Protein AF-A0A1A8H6Q8-F1 (afdb_monomer_lite)

Radius of gyration: 15.06 Å; chains: 1; bounding box: 28×43×33 Å

Sequence (73 aa):
GSAVFNPLSSTHEFLQACSLCYPREGPGIYSYVHKPDLVHSCKQDILLCRRKAGSPSEWTRVRPIPTNSSFRG

Foldseek 3Di:
DPPPDDPCPVWKDKFQFDCVQWPCPDPDNFFTDGDPPDDDDTPSPWIWMATPDDPPRTTGTDDPDDPDPPPPD

Organism: NCBI:txid1143690

Structure (mmCIF, N/CA/C/O backbone):
data_AF-A0A1A8H6Q8-F1
#
_entry.id   AF-A0A1A8H6Q8-F1
#
loop_
_atom_site.group_PDB
_atom_site.id
_atom_site.type_symbol
_atom_site.label_atom_id
_atom_site.label_alt_id
_atom_site.label_comp_id
_atom_site.label_asym_id
_atom_site.label_entity_id
_atom_site.label_seq_id
_atom_site.pdbx_PDB_ins_code
_atom_site.Cartn_x
_atom_site.Cartn_y
_atom_site.Cartn_z
_atom_site.occupancy
_atom_site.B_iso_or_equiv
_atom_site.auth_seq_id
_atom_site.auth_comp_id
_atom_site.auth_asym_id
_atom_site.auth_atom_id
_atom_site.pdbx_PDB_model_num
ATOM 1 N N . GLY A 1 1 ? 12.880 -21.638 18.443 1.00 46.66 1 GLY A N 1
ATOM 2 C CA . GLY A 1 1 ? 11.756 -21.005 17.734 1.00 46.66 1 GLY A CA 1
ATOM 3 C C . GLY A 1 1 ? 12.305 -20.319 16.510 1.00 46.66 1 GLY A C 1
ATOM 4 O O . GLY A 1 1 ? 13.144 -19.445 16.668 1.00 46.66 1 GLY A O 1
ATOM 5 N N . SER A 1 2 ? 11.927 -20.755 15.311 1.00 55.53 2 SER A N 1
ATOM 6 C CA . SER A 1 2 ? 12.365 -20.092 14.081 1.00 55.53 2 SER A CA 1
ATOM 7 C C . SER A 1 2 ? 11.721 -18.712 14.024 1.00 55.53 2 SER A C 1
ATOM 9 O O . SER A 1 2 ? 10.496 -18.606 14.043 1.00 55.53 2 SER A O 1
ATOM 11 N N . ALA A 1 3 ? 12.536 -17.658 14.018 1.00 60.88 3 ALA A N 1
ATOM 12 C CA . ALA A 1 3 ? 12.048 -16.303 13.826 1.00 60.88 3 ALA A CA 1
ATOM 13 C C . ALA A 1 3 ? 11.305 -16.244 12.485 1.00 60.88 3 ALA A C 1
ATOM 15 O O . ALA A 1 3 ? 11.871 -16.573 11.441 1.00 60.88 3 ALA A O 1
ATOM 16 N N . VAL A 1 4 ? 10.027 -15.869 12.519 1.00 68.44 4 VAL A N 1
ATOM 17 C CA . VAL A 1 4 ? 9.234 -15.654 11.308 1.00 68.44 4 VAL A CA 1
ATOM 18 C C . VAL A 1 4 ? 9.764 -14.380 10.662 1.00 68.44 4 VAL A C 1
ATOM 20 O O . VAL A 1 4 ? 9.407 -13.271 11.051 1.00 68.44 4 VAL A O 1
ATOM 23 N N . PHE A 1 5 ? 10.693 -14.538 9.726 1.00 79.19 5 PHE A N 1
ATOM 24 C CA . PHE A 1 5 ? 11.272 -13.424 8.994 1.00 79.19 5 PHE A CA 1
ATOM 25 C C . PHE A 1 5 ? 10.472 -13.199 7.717 1.00 79.19 5 PHE A C 1
ATOM 27 O O . PHE A 1 5 ? 10.203 -14.140 6.970 1.00 79.19 5 PHE A O 1
ATOM 34 N N . ASN A 1 6 ? 10.085 -11.952 7.453 1.00 82.75 6 ASN A N 1
ATOM 35 C CA . ASN A 1 6 ? 9.471 -11.611 6.177 1.00 82.75 6 ASN A CA 1
ATOM 36 C C . ASN A 1 6 ? 10.520 -11.824 5.067 1.00 82.75 6 ASN A C 1
ATOM 38 O O . ASN A 1 6 ? 11.538 -11.123 5.079 1.00 82.75 6 ASN A O 1
ATOM 42 N N . PRO A 1 7 ? 10.289 -12.735 4.102 1.00 87.06 7 PRO A N 1
ATOM 43 C CA . PRO A 1 7 ? 11.261 -13.044 3.052 1.00 87.06 7 PRO A CA 1
ATOM 44 C C . PRO A 1 7 ? 11.572 -11.840 2.151 1.00 87.06 7 PRO A C 1
ATOM 46 O O . PRO A 1 7 ? 12.607 -11.810 1.493 1.00 87.06 7 PRO A O 1
ATOM 49 N N . LEU A 1 8 ? 10.702 -10.827 2.137 1.00 88.81 8 LEU A N 1
ATOM 50 C CA . LEU A 1 8 ? 10.860 -9.618 1.333 1.00 88.81 8 LEU A CA 1
ATOM 51 C C . LEU A 1 8 ? 11.504 -8.454 2.095 1.00 88.81 8 LEU A C 1
ATOM 53 O O . LEU A 1 8 ? 11.702 -7.392 1.512 1.00 88.81 8 LEU A O 1
ATOM 57 N N . SER A 1 9 ? 11.863 -8.617 3.368 1.00 87.62 9 SER A N 1
ATOM 58 C CA . SER A 1 9 ? 12.388 -7.521 4.200 1.00 87.62 9 SER A CA 1
ATOM 59 C C . SER A 1 9 ? 13.718 -6.929 3.704 1.00 87.62 9 SER A C 1
ATOM 61 O O . SER A 1 9 ? 14.024 -5.773 4.004 1.00 87.62 9 SER A O 1
ATOM 63 N N . SER A 1 10 ? 14.512 -7.679 2.934 1.00 88.69 10 SER A N 1
ATOM 64 C CA . SER A 1 10 ? 15.771 -7.203 2.345 1.00 88.69 10 SER A CA 1
ATOM 65 C C . SER A 1 10 ? 15.555 -6.274 1.149 1.00 88.69 10 SER A C 1
ATOM 67 O O . SER A 1 10 ? 16.371 -5.392 0.898 1.00 88.69 10 SER A O 1
ATOM 69 N N . THR A 1 11 ? 14.443 -6.437 0.429 1.00 91.25 11 THR A N 1
ATOM 70 C CA . THR A 1 11 ? 14.180 -5.758 -0.851 1.00 91.25 11 THR A CA 1
ATOM 71 C C . THR A 1 11 ? 13.0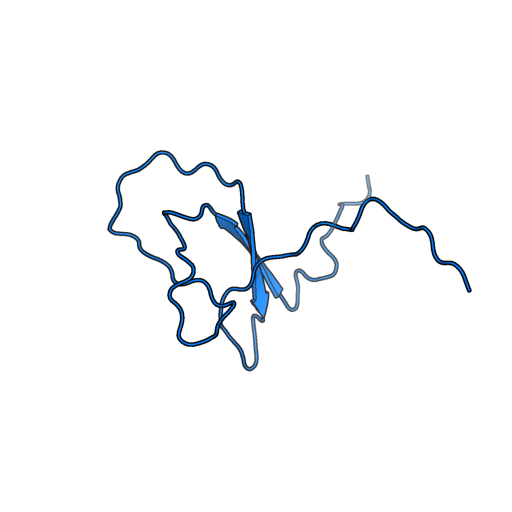31 -4.756 -0.777 1.00 91.25 11 THR A C 1
ATOM 73 O O . THR A 1 11 ? 13.019 -3.779 -1.530 1.00 91.25 11 THR A O 1
ATOM 76 N N . HIS A 1 12 ? 12.085 -4.970 0.136 1.00 91.44 12 HIS A N 1
ATOM 77 C CA . HIS A 1 12 ? 10.859 -4.198 0.262 1.00 91.44 12 HIS A CA 1
ATOM 78 C C . HIS A 1 12 ? 10.704 -3.615 1.664 1.00 91.44 12 HIS A C 1
ATOM 80 O O . HIS A 1 12 ? 11.161 -4.168 2.667 1.00 91.44 12 HIS A O 1
ATOM 86 N N . GLU A 1 13 ? 10.014 -2.486 1.710 1.00 92.56 13 GLU A N 1
ATOM 87 C CA . GLU A 1 13 ? 9.484 -1.888 2.925 1.00 92.56 13 GLU A CA 1
ATOM 88 C C . GLU A 1 13 ? 7.982 -2.101 2.957 1.00 92.56 13 GLU A C 1
ATOM 90 O O . GLU A 1 13 ? 7.306 -1.981 1.935 1.00 92.56 13 GLU A O 1
ATOM 95 N N . PHE A 1 14 ? 7.478 -2.405 4.147 1.00 91.88 14 PHE A N 1
ATOM 96 C CA . PHE A 1 14 ? 6.060 -2.565 4.412 1.00 91.88 14 PHE A CA 1
ATOM 97 C C . PHE A 1 14 ? 5.646 -1.551 5.467 1.00 91.88 14 PHE A C 1
ATOM 99 O O . PHE A 1 14 ? 6.370 -1.340 6.440 1.00 91.88 14 PHE A O 1
ATOM 106 N N . LEU A 1 15 ? 4.484 -0.940 5.269 1.00 91.75 15 LEU A N 1
ATOM 107 C CA . LEU A 1 15 ? 3.931 0.052 6.178 1.00 91.75 15 LEU A CA 1
ATOM 108 C C . LEU A 1 15 ? 2.433 -0.187 6.339 1.00 91.75 15 LEU A C 1
ATOM 110 O O . LEU A 1 15 ? 1.701 -0.232 5.352 1.00 91.75 15 LEU A O 1
ATOM 114 N N . GLN A 1 16 ? 1.972 -0.317 7.581 1.00 92.62 16 GLN A N 1
ATOM 115 C CA . GLN A 1 16 ? 0.544 -0.264 7.875 1.00 92.62 16 GLN A CA 1
ATOM 116 C C . GLN A 1 16 ? 0.103 1.193 7.997 1.00 92.62 16 GLN A C 1
ATOM 118 O O . GLN A 1 16 ? 0.671 1.966 8.767 1.00 92.62 16 GLN A O 1
ATOM 123 N N . ALA A 1 17 ? -0.918 1.552 7.234 1.00 92.31 17 ALA A N 1
ATOM 124 C CA . ALA A 1 17 ? -1.441 2.900 7.107 1.00 92.31 17 ALA A CA 1
ATOM 125 C C . ALA A 1 17 ? -2.966 2.867 6.952 1.00 92.31 17 ALA A C 1
ATOM 127 O O . ALA A 1 17 ? -3.583 1.806 6.954 1.00 92.31 17 ALA A O 1
ATOM 128 N N . CYS A 1 18 ? -3.578 4.035 6.800 1.00 91.19 18 CYS A N 1
ATOM 129 C CA . CYS A 1 18 ? -4.972 4.165 6.396 1.00 91.19 18 CYS A CA 1
ATOM 130 C C . CYS A 1 18 ? -5.091 5.131 5.211 1.00 91.19 18 CYS A C 1
ATOM 132 O O . CYS A 1 18 ? -4.130 5.820 4.859 1.00 91.19 18 CYS A O 1
ATOM 134 N N . SER A 1 19 ? -6.282 5.216 4.617 1.00 88.19 19 SER A N 1
ATOM 135 C CA . SER A 1 19 ? -6.550 6.096 3.471 1.00 88.19 19 SER A CA 1
ATOM 136 C C . SER A 1 19 ? -6.445 7.591 3.789 1.00 88.19 19 SER A C 1
ATOM 138 O O . SER A 1 19 ? -6.410 8.399 2.868 1.00 88.19 19 SER A O 1
ATOM 140 N N . LEU A 1 20 ? -6.427 7.962 5.074 1.00 88.38 20 LEU A N 1
ATOM 141 C CA . LEU A 1 20 ? -6.252 9.344 5.522 1.00 88.38 20 LEU A CA 1
ATOM 142 C C . LEU A 1 20 ? -4.768 9.728 5.606 1.00 88.38 20 LEU A C 1
ATOM 144 O O . LEU A 1 20 ? -4.389 10.767 5.077 1.00 88.38 20 LEU A O 1
ATOM 148 N N . CYS A 1 21 ? -3.921 8.877 6.204 1.00 89.25 21 CYS A N 1
ATOM 149 C CA . CYS A 1 21 ? -2.462 9.060 6.191 1.00 89.25 21 CYS A CA 1
ATOM 150 C C . CYS A 1 21 ? -1.888 8.984 4.772 1.00 89.25 21 CYS A C 1
ATOM 152 O O . CYS A 1 21 ? -0.926 9.672 4.447 1.00 89.25 21 CYS A O 1
ATOM 154 N N . TYR A 1 22 ? -2.431 8.072 3.966 1.00 90.81 22 TYR A N 1
ATOM 155 C CA . TYR A 1 22 ? -1.969 7.782 2.620 1.00 90.81 22 TYR A CA 1
ATOM 156 C C . TYR A 1 22 ? -3.178 7.748 1.679 1.00 90.81 22 TYR A C 1
ATOM 158 O O . TYR A 1 22 ? -3.752 6.682 1.443 1.00 90.81 22 TYR A O 1
ATOM 166 N N . PRO A 1 23 ? -3.630 8.898 1.164 1.00 87.62 23 PRO A N 1
ATOM 167 C CA . PRO A 1 23 ? -4.639 8.924 0.117 1.00 87.62 23 PRO A CA 1
ATOM 168 C C . PRO A 1 23 ? -4.087 8.411 -1.219 1.00 87.62 23 PRO A C 1
ATOM 170 O O . PRO A 1 23 ? -2.893 8.499 -1.521 1.00 87.62 23 PRO A O 1
ATOM 173 N N . ARG A 1 24 ? -4.998 7.894 -2.048 1.00 85.56 24 ARG A N 1
ATOM 174 C CA . ARG A 1 24 ? -4.729 7.418 -3.412 1.00 85.56 24 ARG A CA 1
ATOM 175 C C . ARG A 1 24 ? -4.768 8.589 -4.401 1.00 85.56 24 ARG A C 1
ATOM 177 O O . ARG A 1 24 ? -5.621 8.645 -5.278 1.00 85.56 24 ARG A O 1
ATOM 184 N N . GLU A 1 25 ? -3.880 9.550 -4.186 1.00 78.50 25 GLU A N 1
ATOM 185 C CA . GLU A 1 25 ? -3.766 10.789 -4.970 1.00 78.50 25 GLU A CA 1
ATOM 186 C C . GLU A 1 25 ? -2.416 10.898 -5.696 1.00 78.50 25 GLU A C 1
ATOM 188 O O . GLU A 1 25 ? -2.036 11.969 -6.163 1.00 78.50 25 GLU A O 1
ATOM 193 N N . GLY A 1 26 ? -1.649 9.807 -5.761 1.00 67.88 26 GLY A N 1
ATOM 194 C CA . GLY A 1 26 ? -0.376 9.814 -6.467 1.00 67.88 26 GLY A CA 1
ATOM 195 C C . GLY A 1 26 ? -0.531 9.952 -7.990 1.00 67.88 26 GLY A C 1
ATOM 196 O O . GLY A 1 26 ? -1.618 9.749 -8.534 1.00 67.88 26 GLY A O 1
ATOM 197 N N . PRO A 1 27 ? 0.563 10.284 -8.701 1.00 65.12 27 PRO A N 1
ATOM 198 C CA . PRO A 1 27 ? 0.559 10.427 -10.159 1.00 65.12 27 PRO A CA 1
ATOM 199 C C . PRO A 1 27 ? 0.218 9.114 -10.886 1.00 65.12 27 PRO A C 1
ATOM 201 O O . PRO A 1 27 ? -0.264 9.138 -12.018 1.00 65.12 27 PRO A O 1
ATOM 204 N N . GLY A 1 28 ? 0.439 7.964 -10.241 1.00 67.69 28 GLY A N 1
ATOM 205 C CA . GLY A 1 28 ? -0.020 6.663 -10.707 1.00 67.69 28 GLY A CA 1
ATOM 206 C C . GLY A 1 28 ? -1.414 6.336 -10.173 1.00 67.69 28 GLY A C 1
ATOM 207 O O . GLY A 1 28 ? -1.706 6.525 -8.997 1.00 67.69 28 GLY A O 1
ATOM 208 N N . ILE A 1 29 ? -2.258 5.716 -11.006 1.00 68.38 29 ILE A N 1
ATOM 209 C CA . ILE A 1 29 ? -3.633 5.297 -10.655 1.00 68.38 29 ILE A CA 1
ATOM 210 C C . ILE A 1 29 ? -3.678 4.457 -9.362 1.00 68.38 29 ILE A C 1
ATOM 212 O O . ILE A 1 29 ? -4.727 4.351 -8.735 1.00 68.38 29 ILE A O 1
ATOM 216 N N . TYR A 1 30 ? -2.571 3.846 -8.935 1.00 72.88 30 TYR A N 1
ATOM 217 C CA . TYR A 1 30 ? -2.478 2.998 -7.743 1.00 72.88 30 TYR A CA 1
ATOM 218 C C . TYR A 1 30 ? -1.464 3.479 -6.695 1.00 72.88 30 TYR A C 1
ATOM 220 O O . TYR A 1 30 ? -1.207 2.724 -5.754 1.00 72.88 30 TYR A O 1
ATOM 228 N N . SER A 1 31 ? -0.890 4.680 -6.834 1.00 81.94 31 SER A N 1
ATOM 229 C CA . SER A 1 31 ? 0.104 5.165 -5.876 1.00 81.94 31 SER A CA 1
ATOM 230 C C . SER A 1 31 ? -0.507 5.930 -4.702 1.00 81.94 31 SER A C 1
ATOM 232 O O . SER A 1 31 ? -1.512 6.638 -4.810 1.00 81.94 31 SER A O 1
ATOM 234 N N . TYR A 1 32 ? 0.104 5.708 -3.542 1.00 86.94 32 TYR A N 1
ATOM 235 C CA . TYR A 1 32 ? -0.288 6.244 -2.247 1.00 86.94 32 TYR A CA 1
ATOM 236 C C . TYR A 1 32 ? 0.740 7.290 -1.799 1.00 86.94 32 TYR A C 1
ATOM 238 O O . TYR A 1 32 ? 1.942 7.013 -1.785 1.00 86.94 32 TYR A O 1
ATOM 246 N N . VAL A 1 33 ? 0.284 8.486 -1.419 1.00 86.94 33 VAL A N 1
ATOM 247 C CA . VAL A 1 33 ? 1.160 9.608 -1.027 1.00 86.94 33 VAL A CA 1
ATOM 248 C C . VAL A 1 33 ? 0.946 9.935 0.440 1.00 86.94 33 VAL A C 1
ATOM 250 O O . VAL A 1 33 ? -0.191 10.046 0.877 1.00 86.94 33 VAL A O 1
ATOM 253 N N . HIS A 1 34 ? 2.025 10.094 1.204 1.00 87.81 34 HIS A N 1
ATOM 254 C CA . HIS A 1 34 ? 1.930 10.424 2.624 1.00 87.81 34 HIS A CA 1
ATOM 255 C C . HIS A 1 34 ? 1.440 11.864 2.827 1.00 87.81 34 HIS A C 1
ATOM 257 O O . HIS A 1 34 ? 2.066 12.797 2.323 1.00 87.81 34 HIS A O 1
ATOM 263 N N . LYS A 1 35 ? 0.369 12.045 3.606 1.00 85.31 35 LYS A N 1
ATOM 264 C CA . LYS A 1 35 ? -0.123 13.347 4.071 1.00 85.31 35 LYS A CA 1
ATOM 265 C C . LYS A 1 35 ? -0.044 13.421 5.601 1.00 85.31 35 LYS A C 1
ATOM 267 O O . LYS A 1 35 ? -0.937 12.907 6.277 1.00 85.31 35 LYS A O 1
ATOM 272 N N . PRO A 1 36 ? 1.014 14.034 6.156 1.00 77.25 36 PRO A N 1
ATOM 273 C CA . PRO A 1 36 ? 1.201 14.125 7.603 1.00 77.25 36 PRO A CA 1
ATOM 274 C C . PRO A 1 36 ? 0.273 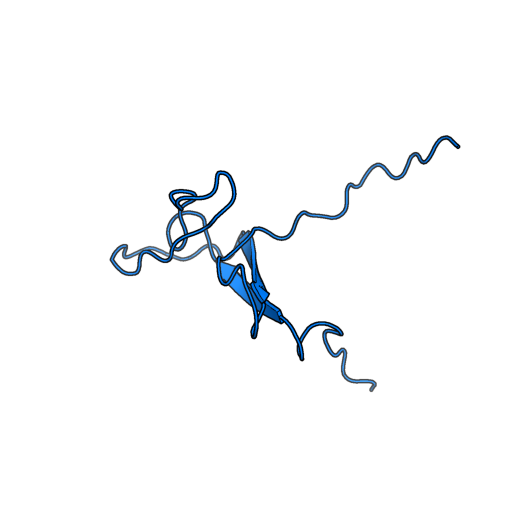15.150 8.272 1.00 77.25 36 PRO A C 1
ATOM 276 O O . PRO A 1 36 ? 0.072 15.082 9.479 1.00 77.25 36 PRO A O 1
ATOM 279 N N . ASP A 1 37 ? -0.322 16.067 7.505 1.00 76.12 37 ASP A N 1
ATOM 280 C CA . ASP A 1 37 ? -1.045 17.236 8.031 1.00 76.12 37 ASP A CA 1
ATOM 281 C C . ASP A 1 37 ? -2.429 16.916 8.627 1.00 76.12 37 ASP A C 1
ATOM 283 O O . ASP A 1 37 ? -3.163 17.818 9.030 1.00 76.12 37 ASP A O 1
ATOM 287 N N . LEU A 1 38 ? -2.813 15.636 8.691 1.00 78.19 38 LEU A N 1
ATOM 288 C CA . LEU A 1 38 ? -4.122 15.216 9.177 1.00 78.19 38 LEU A CA 1
ATOM 289 C C . LEU A 1 38 ? -4.031 14.577 10.567 1.00 78.19 38 LEU A C 1
ATOM 291 O O . LEU A 1 38 ? -3.625 13.421 10.710 1.00 78.19 38 LEU A O 1
ATOM 295 N N . VAL A 1 39 ? -4.497 15.289 11.593 1.00 82.94 39 VAL A N 1
ATOM 296 C CA . VAL A 1 39 ? -4.651 14.727 12.943 1.00 82.94 39 VAL A CA 1
ATOM 297 C C . VAL A 1 39 ? -5.840 13.769 12.953 1.00 82.94 39 VAL A C 1
ATOM 299 O O . VAL A 1 39 ? -6.994 14.185 12.874 1.00 82.94 39 VAL A O 1
ATOM 302 N N . HIS A 1 40 ? -5.565 12.470 13.041 1.00 84.25 40 HIS A N 1
ATOM 303 C CA . HIS A 1 40 ? -6.593 11.438 13.136 1.00 84.25 40 HIS A CA 1
ATOM 304 C C . HIS A 1 40 ? -6.077 10.207 13.885 1.00 84.25 40 HIS A C 1
ATOM 306 O O . HI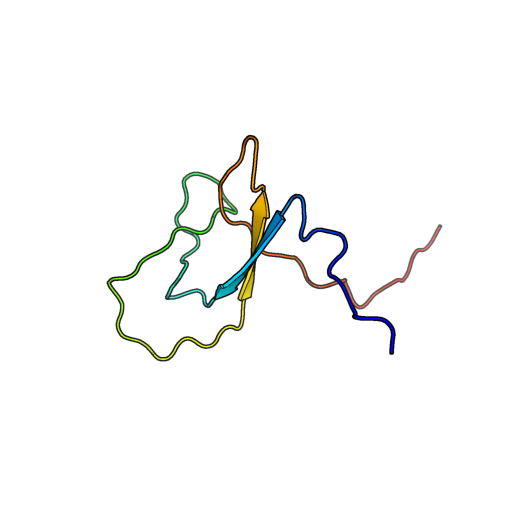S A 1 40 ? -4.874 9.991 14.027 1.00 84.25 40 HIS A O 1
ATOM 312 N N . SER A 1 41 ? -7.003 9.360 14.333 1.00 87.62 41 SER A N 1
ATOM 313 C CA . SER A 1 41 ? -6.666 8.023 14.819 1.00 87.62 41 SER A CA 1
ATOM 314 C C . SER A 1 41 ? -6.420 7.104 13.617 1.00 87.62 41 SER A C 1
ATOM 316 O O . SER A 1 41 ? -7.354 6.778 12.877 1.00 87.62 41 SER A O 1
ATOM 318 N N . CYS A 1 42 ? -5.158 6.742 13.370 1.00 86.94 42 CYS A N 1
ATOM 319 C CA . CYS A 1 42 ? -4.790 5.896 12.237 1.00 86.94 42 CYS A CA 1
ATOM 320 C C . CYS A 1 42 ? -5.326 4.475 12.439 1.00 86.94 42 CYS A C 1
ATOM 322 O O . CYS A 1 42 ? -4.948 3.784 13.381 1.00 86.94 42 CYS A O 1
ATOM 324 N N . LYS A 1 43 ? -6.188 4.029 11.519 1.00 89.56 43 LYS A N 1
ATOM 325 C CA . LYS A 1 43 ? -6.809 2.697 11.568 1.00 89.56 43 LYS A CA 1
ATOM 326 C C . LYS A 1 43 ? -5.863 1.558 11.196 1.00 89.56 43 LYS A C 1
ATOM 328 O O . LYS A 1 43 ? -6.169 0.413 11.506 1.00 89.56 43 LYS A O 1
ATOM 333 N N . GLN A 1 44 ? -4.753 1.862 10.516 1.00 91.25 44 GLN A N 1
ATOM 334 C CA . GLN A 1 44 ? -3.768 0.869 10.063 1.00 91.25 44 GLN A CA 1
ATOM 335 C C . GLN A 1 44 ? -4.392 -0.293 9.251 1.00 91.25 44 GLN A C 1
ATOM 337 O O . GLN A 1 44 ? -3.894 -1.419 9.261 1.00 91.25 44 GLN A O 1
ATOM 342 N N . ASP A 1 45 ? -5.486 -0.007 8.538 1.00 91.81 45 ASP A N 1
ATOM 343 C CA . ASP A 1 45 ? -6.338 -0.953 7.808 1.00 91.81 45 ASP A CA 1
ATOM 344 C C . ASP A 1 45 ? -5.857 -1.244 6.375 1.00 91.81 45 ASP A C 1
ATOM 346 O O . ASP A 1 45 ? -6.422 -2.078 5.662 1.00 91.81 45 ASP A O 1
ATOM 350 N N . ILE A 1 46 ? -4.793 -0.572 5.938 1.00 91.44 46 ILE A N 1
ATOM 351 C CA . ILE A 1 46 ? -4.166 -0.745 4.631 1.00 91.44 46 ILE A CA 1
ATOM 352 C C . ILE A 1 46 ? -2.705 -1.141 4.836 1.00 91.44 46 ILE A C 1
ATOM 354 O O . ILE A 1 46 ? -1.952 -0.452 5.519 1.00 91.44 46 ILE A O 1
ATOM 358 N N . LEU A 1 47 ? -2.281 -2.227 4.187 1.00 93.25 47 LEU A N 1
ATOM 359 C CA . LEU A 1 47 ? -0.871 -2.592 4.086 1.00 93.25 47 LEU A CA 1
ATOM 360 C C . LEU A 1 47 ? -0.297 -2.046 2.777 1.00 93.25 47 LEU A C 1
ATOM 362 O O . LEU A 1 47 ? -0.731 -2.431 1.687 1.00 93.25 47 LEU A O 1
ATOM 366 N N . LEU A 1 48 ? 0.677 -1.151 2.893 1.00 92.69 48 LEU A N 1
ATOM 367 C CA . LEU A 1 48 ? 1.433 -0.605 1.776 1.00 92.69 48 LEU A CA 1
ATOM 368 C C . LEU A 1 48 ? 2.780 -1.315 1.653 1.00 92.69 48 LEU A C 1
ATOM 370 O O . LEU A 1 48 ? 3.376 -1.707 2.659 1.00 92.69 48 LEU A O 1
ATOM 374 N N . CYS A 1 49 ? 3.272 -1.448 0.425 1.00 92.38 49 CYS A N 1
ATOM 375 C CA . CYS A 1 49 ? 4.636 -1.863 0.146 1.00 92.38 49 CYS A CA 1
ATOM 376 C C . CYS A 1 49 ? 5.306 -0.957 -0.892 1.00 92.38 49 CYS A C 1
ATOM 378 O O . CYS A 1 49 ? 4.649 -0.395 -1.776 1.00 92.38 49 CYS A O 1
ATOM 380 N N . ARG A 1 50 ? 6.629 -0.830 -0.776 1.00 91.38 50 ARG A N 1
ATOM 381 C CA . ARG A 1 50 ? 7.501 -0.219 -1.788 1.00 91.38 50 ARG A CA 1
ATOM 382 C C . ARG A 1 50 ? 8.847 -0.933 -1.832 1.00 91.38 50 ARG A C 1
ATOM 384 O O . ARG A 1 50 ? 9.219 -1.621 -0.881 1.00 91.38 50 ARG A O 1
ATOM 391 N N . ARG A 1 51 ? 9.600 -0.757 -2.916 1.00 90.69 51 ARG A N 1
ATOM 392 C CA . ARG A 1 51 ? 10.980 -1.254 -3.015 1.00 90.69 51 ARG A CA 1
ATOM 393 C C . ARG A 1 51 ? 11.937 -0.299 -2.301 1.00 90.69 51 ARG A C 1
ATOM 395 O O . ARG A 1 51 ? 11.789 0.913 -2.409 1.00 90.69 51 ARG A O 1
ATOM 402 N N . LYS A 1 52 ? 12.941 -0.852 -1.614 1.00 90.00 52 LYS A N 1
ATOM 403 C CA . LYS A 1 52 ? 14.033 -0.074 -0.994 1.00 90.00 52 LYS A CA 1
ATOM 404 C C . LYS A 1 52 ? 14.961 0.552 -2.032 1.00 90.00 52 LYS A C 1
ATOM 406 O O . LYS A 1 52 ? 15.481 1.640 -1.826 1.00 90.00 52 LYS A O 1
ATOM 411 N N . ALA A 1 53 ? 15.172 -0.157 -3.140 1.00 85.25 53 ALA A N 1
ATOM 412 C CA . ALA A 1 53 ? 16.035 0.255 -4.236 1.00 85.25 53 ALA A CA 1
ATOM 413 C C . ALA A 1 53 ? 15.361 -0.007 -5.595 1.00 85.25 53 ALA A C 1
ATOM 415 O O . ALA A 1 53 ? 14.746 -1.062 -5.811 1.00 85.25 53 ALA A O 1
ATOM 416 N N . GLY A 1 54 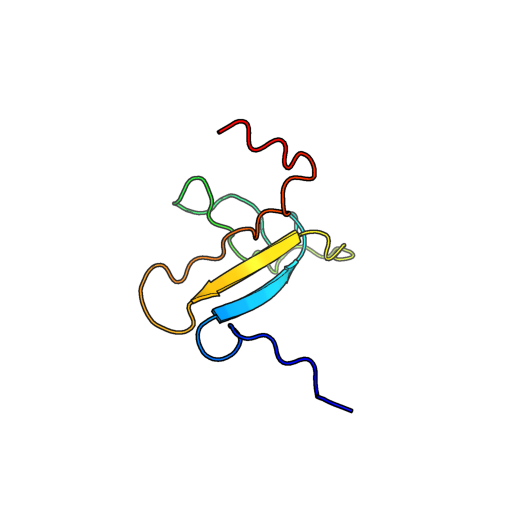? 15.527 0.948 -6.515 1.00 77.31 54 GLY A N 1
ATOM 417 C CA . GLY A 1 54 ? 14.958 0.934 -7.866 1.00 77.31 54 GLY A CA 1
ATOM 418 C C . GLY A 1 54 ? 13.623 1.675 -7.987 1.00 77.31 54 GLY A C 1
ATOM 419 O O . GLY A 1 54 ? 12.992 2.012 -6.990 1.00 77.31 54 GLY A O 1
ATOM 420 N N . SER A 1 55 ? 13.200 1.934 -9.224 1.00 75.31 55 SER A N 1
ATOM 421 C CA . SER A 1 55 ? 11.886 2.497 -9.541 1.00 75.31 55 SER A CA 1
ATOM 422 C C . SER A 1 55 ? 10.843 1.382 -9.750 1.00 75.31 55 SER A C 1
ATOM 424 O O . SER A 1 55 ? 11.186 0.312 -10.262 1.00 75.31 55 SER A O 1
ATOM 426 N N . PRO A 1 56 ? 9.568 1.601 -9.376 1.00 70.94 56 PRO A N 1
ATOM 427 C CA . PRO A 1 56 ? 9.032 2.788 -8.707 1.00 70.94 56 PRO A CA 1
ATOM 428 C C . PRO A 1 56 ? 9.252 2.755 -7.183 1.00 70.94 56 PRO A C 1
ATOM 430 O O . PRO A 1 56 ? 9.056 1.730 -6.531 1.00 70.94 56 PRO A O 1
ATOM 433 N N . SER A 1 57 ? 9.598 3.910 -6.610 1.00 80.69 57 SER A N 1
ATOM 434 C CA . SER A 1 57 ? 9.723 4.113 -5.153 1.00 80.69 57 SER A CA 1
ATOM 435 C C . SER A 1 57 ? 8.389 4.476 -4.484 1.00 80.69 57 SER A C 1
ATOM 437 O O . SER A 1 57 ? 8.355 4.872 -3.317 1.00 80.69 57 SER A O 1
ATOM 439 N N . GLU A 1 58 ? 7.292 4.392 -5.237 1.00 87.88 58 GLU A N 1
ATOM 440 C CA . GLU A 1 58 ? 5.948 4.742 -4.792 1.00 87.88 58 GLU A CA 1
ATOM 441 C C . GLU A 1 58 ? 5.360 3.662 -3.880 1.00 87.88 58 GLU A C 1
ATOM 443 O O . GLU A 1 58 ? 5.608 2.466 -4.048 1.00 87.88 58 GLU A O 1
ATOM 448 N N . TRP A 1 59 ? 4.529 4.085 -2.928 1.00 90.50 59 TRP A N 1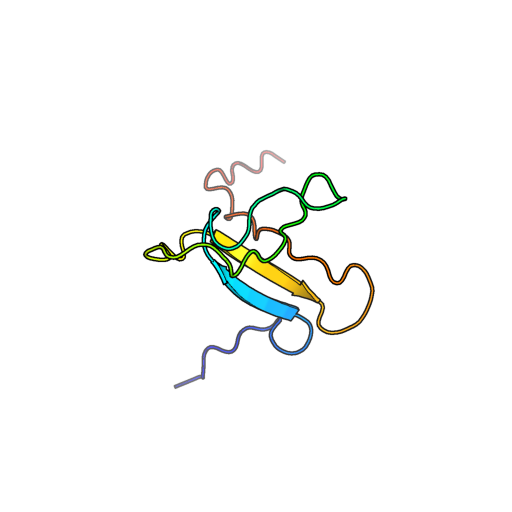
ATOM 449 C CA . TRP A 1 59 ? 3.765 3.159 -2.104 1.00 90.50 59 TRP A CA 1
ATOM 450 C C . TRP A 1 59 ? 2.603 2.575 -2.897 1.00 90.50 59 TRP A C 1
ATOM 452 O O . TRP A 1 59 ? 1.798 3.303 -3.481 1.00 90.50 59 TRP A O 1
ATOM 462 N N . THR A 1 60 ? 2.487 1.252 -2.864 1.00 90.81 60 THR A N 1
ATOM 463 C CA . THR A 1 60 ? 1.396 0.507 -3.496 1.00 90.81 60 THR A CA 1
ATOM 464 C C . THR A 1 60 ? 0.687 -0.358 -2.465 1.00 90.81 60 THR A C 1
ATOM 466 O O . THR A 1 60 ? 1.285 -0.793 -1.483 1.00 90.81 60 THR A O 1
ATOM 469 N N . ARG A 1 61 ? -0.612 -0.603 -2.655 1.00 91.19 61 ARG A N 1
ATOM 470 C CA . ARG A 1 61 ? -1.396 -1.437 -1.737 1.00 91.19 61 ARG A CA 1
ATOM 471 C C . ARG A 1 61 ? -1.120 -2.918 -1.980 1.00 91.19 61 ARG A C 1
ATOM 473 O O . ARG A 1 61 ? -1.344 -3.416 -3.084 1.00 91.19 61 ARG A O 1
ATOM 480 N N . VAL A 1 62 ? -0.748 -3.638 -0.924 1.00 90.81 62 VAL A N 1
ATOM 481 C CA . VAL A 1 62 ? -0.692 -5.103 -0.942 1.00 90.81 62 VAL A CA 1
ATOM 482 C C . VAL A 1 62 ? -2.116 -5.637 -1.084 1.00 90.81 62 VAL A C 1
ATOM 484 O O . VAL A 1 62 ? -3.005 -5.322 -0.289 1.00 90.81 62 VAL A O 1
ATOM 487 N N . ARG A 1 63 ? -2.354 -6.425 -2.134 1.00 88.12 63 ARG A N 1
ATOM 488 C CA . ARG A 1 63 ? -3.663 -7.034 -2.382 1.00 88.12 63 ARG A CA 1
ATOM 489 C C . ARG A 1 63 ? -3.844 -8.243 -1.457 1.00 88.12 63 ARG A C 1
ATOM 491 O O . ARG A 1 63 ? -2.938 -9.073 -1.400 1.00 88.12 63 ARG A O 1
ATOM 498 N N . PRO A 1 64 ? -4.992 -8.375 -0.768 1.00 84.81 64 PRO A N 1
ATOM 499 C CA . PRO A 1 64 ? -5.325 -9.604 -0.064 1.00 84.81 64 PRO A CA 1
ATOM 500 C C . PRO A 1 64 ? -5.316 -10.784 -1.033 1.00 84.81 64 PRO A C 1
ATOM 502 O O . PRO A 1 64 ? -5.706 -10.638 -2.197 1.00 84.81 64 PRO A O 1
ATOM 505 N N . ILE A 1 65 ? -4.898 -11.949 -0.544 1.00 80.94 65 ILE A N 1
ATOM 506 C CA . ILE A 1 65 ? -5.038 -13.189 -1.303 1.00 80.94 65 ILE A CA 1
ATOM 507 C C . ILE A 1 65 ? -6.540 -13.404 -1.546 1.00 80.94 65 ILE A C 1
ATOM 509 O O . ILE A 1 65 ? -7.316 -13.358 -0.587 1.00 80.94 65 ILE A O 1
ATOM 513 N N . PRO A 1 66 ? -6.979 -13.590 -2.803 1.00 81.12 66 PRO A N 1
ATOM 514 C CA . PRO A 1 66 ? -8.378 -13.871 -3.083 1.00 81.12 66 PRO A CA 1
ATOM 515 C C . PRO A 1 66 ? -8.781 -15.180 -2.397 1.00 81.12 66 PRO A C 1
ATOM 517 O O . PRO A 1 66 ? -8.096 -16.191 -2.516 1.00 81.12 66 PRO A O 1
ATOM 520 N N . THR A 1 67 ? -9.907 -15.167 -1.685 1.00 77.75 67 THR A N 1
ATOM 521 C CA . THR A 1 67 ? -10.431 -16.332 -0.952 1.00 77.75 67 THR A CA 1
ATOM 522 C C . THR A 1 67 ? -11.026 -17.406 -1.864 1.00 77.75 67 THR A C 1
ATOM 524 O O . THR A 1 67 ? -11.199 -18.542 -1.437 1.00 77.75 67 THR A O 1
ATOM 527 N N . ASN A 1 68 ? -11.316 -17.076 -3.126 1.00 69.44 68 ASN A N 1
ATOM 528 C CA . ASN A 1 68 ? -11.806 -18.018 -4.129 1.00 69.44 68 ASN A CA 1
ATOM 529 C C . ASN A 1 68 ? -10.643 -18.578 -4.958 1.00 69.44 68 ASN A C 1
ATOM 531 O O . ASN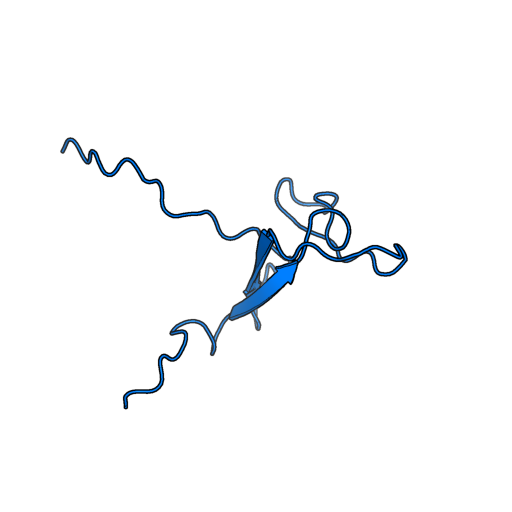 A 1 68 ? -10.307 -18.058 -6.020 1.00 69.44 68 ASN A O 1
ATOM 535 N N . SER A 1 69 ? -10.039 -19.662 -4.479 1.00 63.94 69 SER A N 1
ATOM 536 C CA . SER A 1 69 ? -9.062 -20.467 -5.218 1.00 63.94 69 SER A CA 1
ATOM 537 C C . SER A 1 69 ? -9.747 -21.554 -6.058 1.00 63.94 69 SER A C 1
ATOM 539 O O . SER A 1 69 ? -9.359 -22.717 -6.022 1.00 63.94 69 SER A O 1
ATOM 541 N N . SER A 1 70 ? -10.777 -21.216 -6.839 1.00 63.72 70 SER A N 1
ATOM 542 C CA . SER A 1 70 ? -11.264 -22.138 -7.875 1.00 63.72 70 SER A CA 1
ATOM 543 C C . SER A 1 70 ? -10.403 -21.986 -9.130 1.00 63.72 70 SER A C 1
ATOM 545 O O . SER A 1 70 ? -10.826 -21.421 -10.135 1.00 63.72 70 SER A O 1
ATOM 547 N N . PHE A 1 71 ? -9.165 -22.489 -9.068 1.00 68.19 71 PHE A N 1
ATOM 548 C CA . PHE A 1 71 ? -8.393 -22.786 -10.274 1.00 68.19 71 PHE A CA 1
ATOM 549 C C . PHE A 1 71 ? -9.129 -23.905 -11.021 1.00 68.19 71 PHE A C 1
ATOM 551 O O . PHE A 1 71 ? -9.036 -25.077 -10.659 1.00 68.19 71 PHE A O 1
ATOM 558 N N . ARG A 1 72 ? -9.940 -23.536 -12.013 1.00 64.75 72 ARG A N 1
ATOM 559 C CA . ARG A 1 72 ? -10.448 -24.472 -13.016 1.00 64.75 72 ARG A CA 1
ATOM 560 C C . ARG A 1 72 ? -9.418 -24.461 -14.140 1.00 64.75 72 ARG A C 1
ATOM 562 O O . ARG A 1 72 ? -9.389 -23.509 -14.915 1.00 64.75 72 ARG A O 1
ATOM 569 N N . GLY A 1 73 ? -8.503 -25.427 -14.090 1.00 58.66 73 GLY A N 1
ATOM 570 C CA . GLY A 1 73 ? -7.583 -25.717 -15.191 1.00 58.66 73 GLY A CA 1
ATOM 571 C C . GLY A 1 73 ? -8.312 -26.249 -16.414 1.00 58.66 73 GLY A C 1
ATOM 572 O O . GLY A 1 73 ? -9.485 -26.666 -16.264 1.00 58.66 73 GLY A O 1
#

pLDDT: mean 82.05, std 10.69, range [46.66, 93.25]

InterPro domains:
  IPR039691 Zinc finger CCCH domain-containing protein A/B [PTHR14928] (7-71)

Secondary structure (DSSP, 8-state):
------TTTTTEEEEEE-TTTS-S-SSSTTEE---TT--------EEEEEESSSS--SEEEPPPPPS------